Protein AF-A0A165S582-F1 (afdb_monomer_lite)

Structure (mmCIF, N/CA/C/O backbone):
data_AF-A0A165S582-F1
#
_entry.id   AF-A0A165S582-F1
#
loop_
_atom_site.group_PDB
_atom_site.id
_atom_site.type_symbol
_atom_site.label_atom_id
_atom_site.label_alt_id
_atom_site.label_comp_id
_atom_site.label_asym_id
_atom_site.label_entity_id
_atom_site.label_seq_id
_atom_site.pdbx_PDB_ins_code
_atom_site.Cartn_x
_atom_site.Cartn_y
_atom_site.Cartn_z
_atom_site.occupancy
_atom_site.B_iso_or_equiv
_atom_site.auth_seq_id
_atom_site.auth_comp_id
_atom_site.auth_asym_id
_atom_site.auth_atom_id
_atom_site.pdbx_PDB_model_num
ATOM 1 N N . MET A 1 1 ? 10.923 27.864 -25.498 1.00 57.84 1 MET A N 1
ATOM 2 C CA . MET A 1 1 ? 10.792 27.897 -24.024 1.00 57.84 1 MET A CA 1
ATOM 3 C C . MET A 1 1 ? 11.281 26.556 -23.483 1.00 57.84 1 MET A C 1
ATOM 5 O O . MET A 1 1 ? 10.458 25.673 -23.275 1.00 57.84 1 MET A O 1
ATOM 9 N N . PRO A 1 2 ? 12.598 26.389 -23.266 1.00 75.12 2 PRO A N 1
ATOM 10 C CA . PRO A 1 2 ? 13.207 25.087 -22.953 1.00 75.12 2 PRO A CA 1
ATOM 11 C C . PRO A 1 2 ? 12.706 24.446 -21.646 1.00 75.12 2 PRO A C 1
ATOM 13 O O . PRO A 1 2 ? 12.854 23.250 -21.432 1.00 75.12 2 PRO A O 1
ATOM 16 N N . ILE A 1 3 ? 12.059 25.231 -20.779 1.00 81.19 3 ILE A N 1
ATOM 17 C CA . ILE A 1 3 ? 11.452 24.772 -19.521 1.00 81.19 3 ILE A CA 1
ATOM 18 C C . ILE A 1 3 ? 10.242 23.851 -19.770 1.00 81.19 3 ILE A C 1
ATOM 20 O O . ILE A 1 3 ? 9.955 22.980 -18.951 1.00 81.19 3 ILE A O 1
ATOM 24 N N . LEU A 1 4 ? 9.531 24.018 -20.892 1.00 80.38 4 LEU A N 1
ATOM 25 C CA . LEU A 1 4 ? 8.323 23.244 -21.208 1.00 80.38 4 LEU A CA 1
ATOM 26 C C . LEU A 1 4 ? 8.600 22.026 -22.100 1.00 80.38 4 LEU A C 1
ATOM 28 O O . LEU A 1 4 ? 7.734 21.160 -22.236 1.00 80.38 4 LEU A O 1
ATOM 32 N N . ASP A 1 5 ? 9.801 21.918 -22.667 1.00 78.75 5 ASP A N 1
ATOM 33 C CA . ASP A 1 5 ? 10.172 20.849 -23.597 1.00 78.75 5 ASP A CA 1
ATOM 34 C C . ASP A 1 5 ? 9.968 19.430 -23.021 1.00 78.75 5 ASP A C 1
ATOM 36 O O . ASP A 1 5 ? 9.443 18.588 -23.748 1.00 78.75 5 ASP A O 1
ATOM 40 N N . PRO A 1 6 ? 10.236 19.131 -21.729 1.00 80.12 6 PRO A N 1
ATOM 41 C CA . PRO A 1 6 ? 9.963 17.805 -21.152 1.00 80.12 6 PRO A CA 1
ATOM 42 C C . PRO A 1 6 ? 8.470 17.449 -21.034 1.00 80.12 6 PRO A C 1
ATOM 44 O O . PRO A 1 6 ? 8.113 16.276 -20.891 1.00 80.12 6 PRO A O 1
ATOM 47 N N . LEU A 1 7 ? 7.591 18.456 -21.039 1.00 75.56 7 LEU A N 1
ATOM 48 C CA . LEU A 1 7 ? 6.138 18.275 -20.988 1.00 75.56 7 LEU A CA 1
ATOM 49 C C . LEU A 1 7 ? 5.550 18.098 -22.391 1.00 75.56 7 LEU A C 1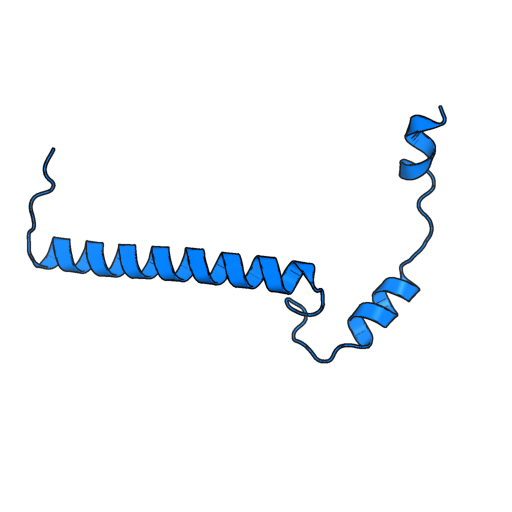
ATOM 51 O O . LEU A 1 7 ? 4.606 17.327 -22.553 1.00 75.56 7 LEU A O 1
ATOM 55 N N . ILE A 1 8 ? 6.126 18.784 -23.382 1.00 79.56 8 ILE A N 1
ATOM 56 C CA . ILE A 1 8 ? 5.691 18.760 -24.785 1.00 79.56 8 ILE A CA 1
ATOM 57 C C . ILE A 1 8 ? 6.259 17.528 -25.505 1.00 79.56 8 ILE A C 1
ATOM 59 O O . ILE A 1 8 ? 5.535 16.826 -26.207 1.00 79.56 8 ILE A O 1
ATOM 63 N N . TYR A 1 9 ? 7.533 17.208 -25.273 1.00 81.31 9 TYR A N 1
ATOM 64 C CA . TYR A 1 9 ? 8.238 16.078 -25.874 1.00 81.31 9 TYR A CA 1
ATOM 65 C C . TYR A 1 9 ? 8.501 14.991 -24.835 1.00 81.31 9 TYR A C 1
ATOM 67 O O . TYR A 1 9 ? 9.618 14.809 -24.344 1.00 81.31 9 TYR A O 1
ATOM 75 N N . ARG A 1 10 ? 7.462 14.219 -24.497 1.00 82.81 10 ARG A N 1
ATOM 76 C CA . ARG A 1 10 ? 7.667 12.996 -23.713 1.00 82.81 10 ARG A CA 1
ATOM 77 C C . ARG A 1 10 ? 8.172 11.865 -24.609 1.00 82.81 10 ARG A C 1
ATOM 79 O O . A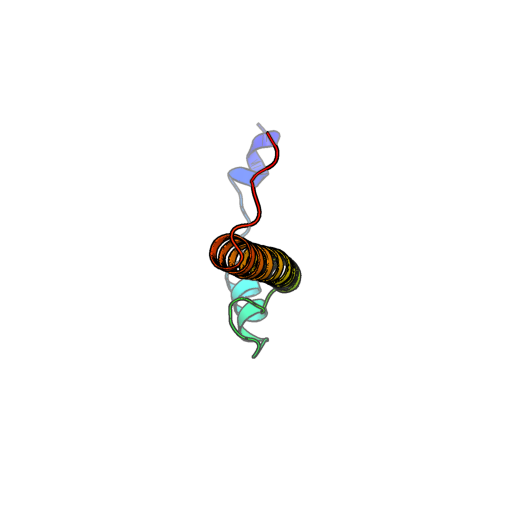RG A 1 10 ? 7.503 11.532 -25.587 1.00 82.81 10 ARG A O 1
ATOM 86 N N . PRO A 1 11 ? 9.282 11.195 -24.251 1.00 86.75 11 PRO A N 1
ATOM 87 C CA . PRO A 1 11 ? 9.688 9.985 -24.947 1.00 86.75 11 PRO A CA 1
ATOM 88 C C . PRO A 1 11 ? 8.618 8.903 -24.772 1.00 86.75 11 PRO A C 1
ATOM 90 O O . PRO A 1 11 ? 8.127 8.665 -23.662 1.00 86.75 11 PRO A O 1
ATOM 93 N N . ASN A 1 12 ? 8.273 8.219 -25.862 1.00 90.69 12 ASN A N 1
ATOM 94 C CA . ASN A 1 12 ? 7.369 7.079 -25.800 1.00 90.69 12 ASN A CA 1
ATOM 95 C C . ASN A 1 12 ? 8.065 5.899 -25.100 1.00 90.69 12 ASN A C 1
ATOM 97 O O . ASN A 1 12 ? 8.908 5.226 -25.683 1.00 90.69 12 ASN A O 1
ATOM 101 N N . ARG A 1 13 ? 7.685 5.644 -23.844 1.00 94.12 13 ARG A N 1
ATOM 102 C CA . ARG A 1 13 ? 8.187 4.525 -23.023 1.00 94.12 13 ARG A CA 1
ATOM 103 C C . ARG A 1 13 ? 7.132 3.447 -22.766 1.00 94.12 13 ARG A C 1
ATOM 105 O O . ARG A 1 13 ? 7.219 2.715 -21.782 1.00 94.12 13 ARG A O 1
ATOM 112 N N . VAL A 1 14 ? 6.094 3.361 -23.600 1.00 95.19 14 VAL A N 1
ATOM 113 C CA . VAL A 1 14 ? 4.984 2.417 -23.377 1.00 95.19 14 VAL A CA 1
ATOM 114 C C . VAL A 1 14 ? 5.471 0.966 -23.391 1.00 95.19 14 VAL A C 1
ATOM 116 O O . VAL A 1 14 ? 5.174 0.231 -22.455 1.00 95.19 14 VAL A O 1
ATOM 119 N N . VAL A 1 15 ? 6.274 0.570 -24.385 1.00 97.00 15 VAL A N 1
ATOM 120 C CA . VAL A 1 15 ? 6.783 -0.812 -24.514 1.00 97.00 15 VAL A CA 1
ATOM 121 C C . VAL A 1 15 ? 7.689 -1.198 -23.341 1.00 97.00 15 VAL A C 1
ATOM 123 O O . VAL A 1 15 ? 7.602 -2.311 -22.830 1.00 97.00 15 VAL A O 1
ATOM 126 N N . GLU A 1 16 ? 8.527 -0.273 -22.870 1.00 95.69 16 GLU A N 1
ATOM 127 C CA . GLU A 1 16 ? 9.376 -0.472 -21.689 1.00 95.69 16 GLU A CA 1
ATOM 128 C C . GLU A 1 16 ? 8.524 -0.750 -20.443 1.00 95.69 16 GLU A C 1
ATOM 130 O O . GLU A 1 16 ? 8.734 -1.746 -19.750 1.00 95.69 16 GLU A O 1
ATOM 135 N N . LYS A 1 17 ? 7.497 0.078 -20.204 1.00 94.31 17 LYS A N 1
ATOM 136 C CA . LYS A 1 17 ? 6.564 -0.111 -19.085 1.00 94.31 17 LYS A CA 1
ATOM 137 C C . LYS A 1 17 ? 5.771 -1.409 -19.214 1.00 94.31 17 LYS A C 1
ATOM 139 O O . LYS A 1 17 ? 5.592 -2.105 -18.219 1.00 94.31 17 LYS A O 1
ATOM 144 N N . GLN A 1 18 ? 5.317 -1.759 -20.417 1.00 96.12 18 GLN A N 1
ATOM 145 C CA . GLN A 1 18 ? 4.625 -3.024 -20.670 1.00 96.12 18 GLN A CA 1
ATOM 146 C C . GLN A 1 18 ? 5.511 -4.211 -20.299 1.00 96.12 18 GLN A C 1
ATOM 148 O O . GLN A 1 18 ? 5.084 -5.038 -19.501 1.00 96.12 18 GLN A O 1
ATOM 153 N N . ARG A 1 19 ? 6.759 -4.252 -20.786 1.00 96.88 19 ARG A N 1
ATOM 154 C CA . ARG A 1 19 ? 7.722 -5.309 -20.440 1.00 96.88 19 ARG A CA 1
ATOM 155 C C . ARG A 1 19 ? 7.972 -5.373 -18.937 1.00 96.88 19 ARG A C 1
ATOM 157 O O . ARG A 1 19 ? 7.917 -6.455 -18.369 1.00 96.88 19 ARG A O 1
ATOM 164 N N . PHE A 1 20 ? 8.167 -4.226 -18.285 1.00 95.31 20 PHE A N 1
ATOM 165 C CA . PHE A 1 20 ? 8.347 -4.157 -16.834 1.00 95.31 20 PHE A CA 1
ATOM 166 C C . PHE A 1 20 ? 7.157 -4.764 -16.069 1.00 95.31 20 PHE A C 1
ATOM 168 O O . PHE A 1 20 ? 7.339 -5.619 -15.206 1.00 95.31 20 PHE A O 1
ATOM 175 N N . HIS A 1 21 ? 5.927 -4.364 -16.404 1.00 95.44 21 HIS A N 1
ATOM 176 C CA . HIS A 1 21 ? 4.725 -4.865 -15.734 1.00 95.44 21 HIS A CA 1
ATOM 177 C C . HIS A 1 21 ? 4.359 -6.304 -16.119 1.00 95.44 21 HIS A C 1
ATOM 179 O O . HIS A 1 21 ? 3.685 -6.972 -15.339 1.00 95.44 21 HIS A O 1
ATOM 185 N N . GLN A 1 22 ? 4.739 -6.773 -17.307 1.00 96.00 22 GLN A N 1
ATOM 186 C CA . GLN A 1 22 ? 4.483 -8.141 -17.772 1.00 96.00 22 GLN A CA 1
ATOM 187 C C . GLN A 1 22 ? 5.542 -9.134 -17.279 1.00 96.00 22 GLN A C 1
ATOM 189 O O . GLN A 1 22 ? 5.245 -10.317 -17.173 1.00 96.00 22 GLN A O 1
ATOM 194 N N . ALA A 1 23 ? 6.745 -8.672 -16.925 1.00 96.75 23 ALA A N 1
ATOM 195 C CA . ALA A 1 23 ? 7.801 -9.517 -16.366 1.00 96.75 23 ALA A CA 1
ATOM 196 C C . ALA A 1 23 ? 7.499 -10.019 -14.939 1.00 96.75 23 ALA A C 1
ATOM 198 O O . ALA A 1 23 ? 8.127 -10.969 -14.477 1.00 96.75 23 ALA A O 1
ATOM 199 N N . SER A 1 24 ? 6.557 -9.388 -14.228 1.00 96.00 24 SER A N 1
ATOM 200 C CA . SER A 1 24 ? 6.168 -9.767 -12.867 1.00 96.00 24 SER A CA 1
ATOM 201 C C . SER A 1 24 ? 4.845 -10.534 -12.845 1.00 96.00 24 SER A C 1
ATOM 203 O O . SER A 1 24 ? 3.846 -10.099 -13.420 1.00 96.00 24 SER A O 1
ATOM 205 N N . HIS A 1 25 ? 4.833 -11.637 -12.095 1.00 96.06 25 HIS A N 1
ATOM 206 C CA . HIS A 1 25 ? 3.634 -12.418 -11.783 1.00 96.06 25 HIS A CA 1
ATOM 207 C C . HIS A 1 25 ? 2.924 -11.932 -10.510 1.00 96.06 25 HIS A C 1
ATOM 209 O O . HIS A 1 25 ? 1.883 -12.477 -10.147 1.00 96.06 25 HIS A O 1
ATOM 215 N N . ASP A 1 26 ? 3.449 -10.895 -9.846 1.00 95.88 26 ASP A N 1
ATOM 216 C CA . ASP A 1 26 ? 2.785 -10.290 -8.694 1.00 95.88 26 ASP A CA 1
ATOM 217 C C . ASP A 1 26 ? 1.395 -9.752 -9.111 1.00 95.88 26 ASP A C 1
ATOM 219 O O . ASP A 1 26 ? 1.191 -9.342 -10.269 1.00 95.88 26 ASP A O 1
ATOM 223 N N . PRO A 1 27 ? 0.427 -9.680 -8.177 1.00 95.50 27 PRO A N 1
ATOM 224 C CA . PRO A 1 27 ? -0.833 -8.983 -8.406 1.00 95.50 27 PRO A CA 1
ATOM 225 C C . PRO A 1 27 ? -0.595 -7.562 -8.920 1.00 95.50 27 PRO A C 1
ATOM 227 O O . PRO A 1 27 ? 0.353 -6.897 -8.500 1.00 95.50 27 PRO A O 1
ATOM 230 N N . ILE A 1 28 ? -1.464 -7.067 -9.808 1.00 93.88 28 ILE A N 1
ATOM 231 C CA . ILE A 1 28 ? -1.231 -5.812 -10.548 1.00 93.88 28 ILE A CA 1
ATOM 232 C C . ILE A 1 28 ? -0.911 -4.613 -9.637 1.00 93.88 28 ILE A C 1
ATOM 234 O O . ILE A 1 28 ? -0.032 -3.813 -9.953 1.00 93.88 28 ILE A O 1
ATOM 238 N N . TYR A 1 29 ? -1.544 -4.546 -8.461 1.00 94.19 29 TYR A N 1
ATOM 239 C CA . TYR A 1 29 ? -1.362 -3.493 -7.457 1.00 94.19 29 TYR A CA 1
ATOM 240 C C . TYR A 1 29 ? -0.041 -3.594 -6.668 1.00 94.19 29 TYR A C 1
ATOM 242 O O . TYR A 1 29 ? 0.312 -2.675 -5.934 1.00 94.19 29 TYR A O 1
ATOM 250 N N . LEU A 1 30 ? 0.745 -4.660 -6.838 1.00 96.56 30 LEU A N 1
ATOM 251 C CA . LEU A 1 30 ? 2.053 -4.859 -6.197 1.00 96.56 30 LEU A CA 1
ATOM 252 C C . LEU A 1 30 ? 3.221 -4.882 -7.188 1.00 96.56 30 LEU A C 1
ATOM 254 O O . LEU A 1 30 ? 4.366 -4.953 -6.757 1.00 96.56 30 LEU A O 1
ATOM 258 N N . ARG A 1 31 ? 2.978 -4.801 -8.500 1.00 95.25 31 ARG A N 1
ATOM 259 C CA . ARG A 1 31 ? 4.039 -4.989 -9.508 1.00 95.25 31 ARG A CA 1
ATOM 260 C C . ARG A 1 31 ? 5.133 -3.926 -9.488 1.00 95.25 31 ARG A C 1
ATOM 262 O O . ARG A 1 31 ? 6.230 -4.178 -9.971 1.00 95.25 31 ARG A O 1
ATOM 269 N N . THR A 1 32 ? 4.856 -2.739 -8.950 1.00 94.75 32 THR A N 1
ATOM 270 C CA . THR A 1 32 ? 5.865 -1.679 -8.834 1.00 94.75 32 THR A CA 1
ATOM 271 C C . THR A 1 32 ? 6.428 -1.628 -7.412 1.00 94.75 32 THR A C 1
ATOM 273 O O . THR A 1 32 ? 5.678 -1.810 -6.453 1.00 94.75 32 THR A O 1
ATOM 276 N N . PRO A 1 33 ? 7.719 -1.307 -7.224 1.00 93.62 33 PRO A N 1
ATOM 277 C CA . PRO A 1 33 ? 8.285 -1.106 -5.890 1.00 93.62 33 PRO A CA 1
ATOM 278 C C . PRO A 1 33 ? 7.531 -0.042 -5.079 1.00 93.62 33 PRO A C 1
ATOM 280 O O . PRO A 1 33 ? 7.242 -0.249 -3.903 1.00 93.62 33 PRO A O 1
ATOM 283 N N . ALA A 1 34 ? 7.145 1.064 -5.724 1.00 95.62 34 ALA A N 1
ATOM 284 C CA . ALA A 1 34 ? 6.379 2.133 -5.089 1.00 95.62 34 ALA A CA 1
ATOM 285 C C . ALA A 1 34 ? 4.991 1.656 -4.633 1.00 95.62 34 ALA A C 1
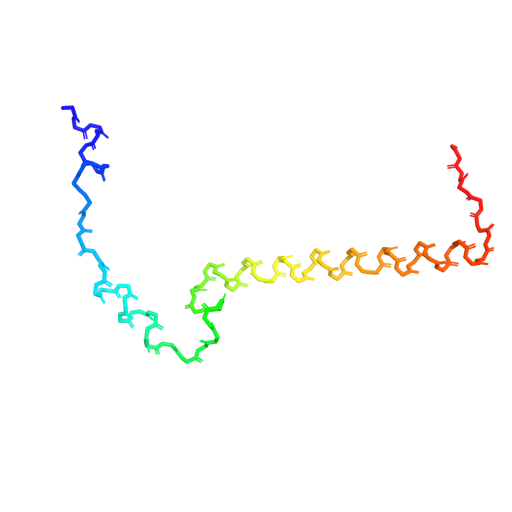ATOM 287 O O . ALA A 1 34 ? 4.580 1.939 -3.509 1.00 95.62 34 ALA A O 1
ATOM 288 N N . SER A 1 35 ? 4.282 0.875 -5.456 1.00 95.81 35 SER A N 1
ATOM 289 C CA . SER A 1 35 ? 2.960 0.366 -5.082 1.00 95.81 35 SER A CA 1
ATOM 290 C C . SER A 1 35 ? 3.015 -0.589 -3.890 1.00 95.81 35 SER A C 1
ATOM 292 O O . SER A 1 35 ? 2.123 -0.538 -3.048 1.00 95.81 35 SER A O 1
ATOM 294 N N . LYS A 1 36 ? 4.093 -1.371 -3.725 1.00 96.00 36 LYS A N 1
ATOM 295 C CA . LYS A 1 36 ? 4.304 -2.178 -2.507 1.00 96.00 36 LYS A CA 1
ATOM 296 C C . LYS A 1 36 ? 4.350 -1.304 -1.247 1.00 96.00 36 LYS A C 1
ATOM 298 O O . LYS A 1 36 ? 3.765 -1.679 -0.234 1.00 96.00 36 LYS A O 1
ATOM 303 N N . VAL A 1 37 ? 5.003 -0.141 -1.304 1.00 97.75 37 VAL A N 1
ATOM 304 C CA . VAL A 1 37 ? 5.036 0.817 -0.184 1.00 97.75 37 VAL A CA 1
ATOM 305 C C . VAL A 1 37 ? 3.646 1.399 0.070 1.00 97.75 37 VAL A C 1
ATOM 307 O O . VAL A 1 37 ? 3.168 1.340 1.201 1.00 97.75 37 VAL A O 1
ATOM 310 N N . PHE A 1 38 ? 2.966 1.885 -0.973 1.00 97.38 38 PHE A N 1
ATOM 311 C CA . PHE A 1 38 ? 1.625 2.463 -0.835 1.00 97.38 38 PHE A CA 1
ATOM 312 C C . PHE A 1 38 ? 0.615 1.476 -0.243 1.00 97.38 38 PHE A C 1
ATOM 314 O O . PHE A 1 38 ? -0.125 1.829 0.672 1.00 97.38 38 PHE A O 1
ATOM 321 N N . VAL A 1 39 ? 0.620 0.223 -0.703 1.00 97.81 39 VAL A N 1
ATOM 322 C CA . VAL A 1 39 ? -0.288 -0.816 -0.198 1.00 97.81 39 VAL A CA 1
ATOM 323 C C . VAL A 1 39 ? 0.004 -1.154 1.268 1.00 97.81 39 VAL A C 1
ATOM 325 O O . VAL A 1 39 ? -0.925 -1.339 2.050 1.00 97.81 39 VAL A O 1
ATOM 328 N N . ARG A 1 40 ? 1.277 -1.182 1.685 1.00 97.44 40 ARG A N 1
ATOM 329 C CA . ARG A 1 40 ? 1.641 -1.393 3.099 1.00 97.44 40 ARG A CA 1
ATOM 330 C C . ARG A 1 40 ? 1.144 -0.260 3.995 1.00 97.44 40 ARG A C 1
ATOM 332 O O . ARG A 1 40 ? 0.584 -0.533 5.052 1.00 97.44 40 ARG A O 1
ATOM 339 N N . VAL A 1 41 ? 1.316 0.991 3.564 1.00 98.25 41 VAL A N 1
ATOM 340 C CA . VA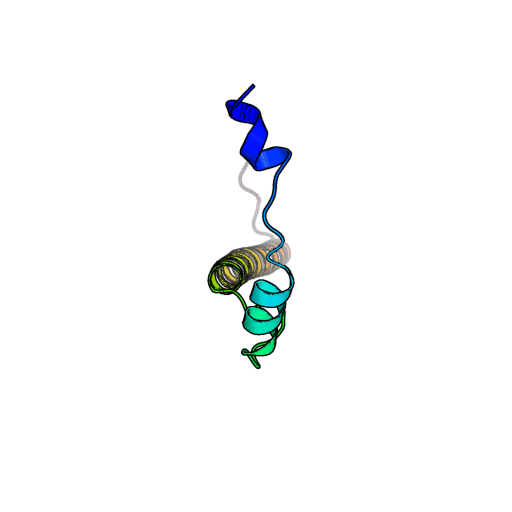L A 1 41 ? 0.809 2.165 4.294 1.00 98.25 41 VAL A CA 1
ATOM 341 C C . VAL A 1 41 ? -0.715 2.122 4.386 1.00 98.25 41 VAL A C 1
ATOM 343 O O . VAL A 1 41 ? -1.267 2.324 5.466 1.00 98.25 41 VAL A O 1
ATOM 346 N N . TYR A 1 42 ? -1.391 1.789 3.283 1.00 98.00 42 TYR A N 1
ATOM 347 C CA . TYR A 1 42 ? -2.838 1.595 3.269 1.00 98.00 42 TYR A CA 1
ATOM 348 C C . TYR A 1 42 ? -3.277 0.556 4.307 1.00 98.00 42 TYR A C 1
ATOM 350 O O . TYR A 1 42 ? -4.150 0.849 5.121 1.00 98.00 42 TYR A O 1
ATOM 358 N N . TYR A 1 43 ? -2.647 -0.623 4.338 1.00 98.25 43 TYR A N 1
ATOM 359 C CA . TYR A 1 43 ? -3.000 -1.659 5.310 1.00 98.25 43 TYR A CA 1
ATOM 360 C C . TYR A 1 43 ? -2.761 -1.229 6.757 1.00 98.25 43 TYR A C 1
ATOM 362 O O . TYR A 1 43 ? -3.580 -1.552 7.615 1.00 98.25 43 TYR A O 1
ATOM 370 N N . ALA A 1 44 ? -1.689 -0.484 7.035 1.00 98.56 44 ALA A N 1
ATOM 371 C CA . ALA A 1 44 ? -1.423 0.034 8.374 1.00 98.56 44 ALA A CA 1
ATOM 372 C C . ALA A 1 44 ? -2.531 0.994 8.837 1.00 98.56 44 ALA A C 1
ATOM 374 O O . ALA A 1 44 ? -3.091 0.821 9.920 1.00 98.56 44 ALA A O 1
ATOM 375 N N . MET A 1 45 ? -2.896 1.960 7.988 1.00 98.69 45 MET A N 1
ATOM 376 C CA . MET A 1 45 ? -3.966 2.918 8.283 1.00 98.69 45 MET A CA 1
ATOM 377 C C . MET A 1 45 ? -5.325 2.233 8.414 1.00 98.69 45 MET A C 1
ATOM 379 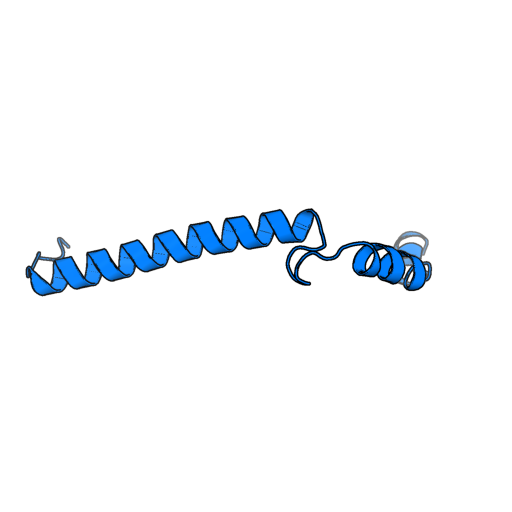O O . MET A 1 45 ? -6.080 2.528 9.338 1.00 98.69 45 MET A O 1
ATOM 383 N N . PHE A 1 46 ? -5.621 1.289 7.519 1.00 98.50 46 PHE A N 1
ATOM 384 C CA . PHE A 1 46 ? -6.852 0.511 7.563 1.00 98.50 46 PHE A CA 1
ATOM 385 C C . PHE A 1 46 ? -6.961 -0.285 8.866 1.00 98.50 46 PHE A C 1
ATOM 387 O O . PHE A 1 46 ? -7.969 -0.189 9.559 1.00 98.50 46 PHE A O 1
ATOM 394 N N . ALA A 1 47 ? -5.916 -1.028 9.239 1.00 98.56 47 ALA A N 1
ATOM 395 C CA . ALA A 1 47 ? -5.909 -1.816 10.466 1.00 98.56 47 ALA A CA 1
ATOM 396 C C . ALA A 1 47 ? -6.074 -0.933 11.712 1.00 98.56 47 ALA A C 1
ATOM 398 O O . ALA A 1 47 ? -6.887 -1.251 12.579 1.00 98.56 47 ALA A O 1
ATOM 399 N N . ALA A 1 48 ? -5.364 0.197 11.776 1.00 98.62 48 ALA A N 1
ATOM 400 C CA . ALA A 1 48 ? -5.512 1.163 12.863 1.00 98.62 48 ALA A CA 1
ATOM 401 C C . ALA A 1 48 ? -6.950 1.705 12.951 1.00 98.62 48 ALA A C 1
ATOM 403 O O . ALA A 1 48 ? -7.530 1.732 14.037 1.00 98.62 48 ALA A O 1
ATOM 404 N N . GLY A 1 49 ? -7.548 2.068 11.811 1.00 98.56 49 GLY A N 1
ATOM 405 C CA . GLY A 1 49 ? -8.940 2.511 11.736 1.00 98.56 49 GLY A CA 1
ATOM 406 C C . GLY A 1 49 ? -9.916 1.447 12.236 1.00 98.56 49 GLY A C 1
ATOM 407 O O . GLY A 1 49 ? -10.732 1.730 13.108 1.00 98.56 49 GLY A O 1
ATOM 408 N N . MET A 1 50 ? -9.780 0.206 11.762 1.00 98.69 50 MET A N 1
ATOM 409 C CA . MET A 1 50 ? -10.646 -0.906 12.169 1.00 98.69 50 MET A CA 1
ATOM 410 C C . MET A 1 50 ? -10.535 -1.226 13.664 1.00 98.69 50 MET A C 1
ATOM 412 O O . MET A 1 50 ? -11.554 -1.459 14.316 1.00 98.69 50 MET A O 1
ATOM 416 N N . LEU A 1 51 ? -9.322 -1.200 14.227 1.00 98.44 51 LEU A N 1
ATOM 417 C CA . LEU A 1 51 ? -9.116 -1.358 15.670 1.00 98.44 51 LEU A CA 1
ATOM 418 C C . LEU A 1 51 ? -9.762 -0.212 16.456 1.00 98.44 51 LEU A C 1
ATOM 420 O O . LEU A 1 51 ? -10.411 -0.464 17.470 1.00 98.44 51 LEU A O 1
ATOM 424 N N . GLY A 1 52 ? -9.640 1.025 15.970 1.00 97.56 52 GLY A N 1
ATOM 425 C CA . GLY A 1 52 ? -10.313 2.189 16.544 1.00 97.56 52 GLY A CA 1
ATOM 426 C C . GLY A 1 52 ? -11.836 2.042 16.534 1.00 97.56 52 GLY A C 1
ATOM 427 O O . GLY A 1 52 ? -12.476 2.262 17.562 1.00 97.56 52 GLY A O 1
ATOM 428 N N . THR A 1 53 ? -12.420 1.595 15.419 1.00 97.81 53 THR A N 1
ATOM 429 C CA . THR A 1 53 ? -13.862 1.322 15.315 1.00 97.81 53 THR A CA 1
ATOM 430 C C . THR A 1 53 ? -14.296 0.232 16.295 1.00 97.81 53 THR A C 1
ATOM 432 O O . THR A 1 53 ? -15.263 0.427 17.030 1.00 97.81 53 THR A O 1
ATOM 435 N N . ALA A 1 54 ? -13.572 -0.888 16.364 1.00 97.38 54 ALA A N 1
ATOM 436 C CA . ALA A 1 54 ? -13.887 -1.975 17.290 1.00 97.38 54 ALA A CA 1
ATOM 437 C C . ALA A 1 54 ? -13.785 -1.530 18.760 1.00 97.38 54 ALA A C 1
ATOM 439 O O . ALA A 1 54 ? -14.670 -1.827 19.564 1.00 97.38 54 ALA A O 1
ATOM 440 N N . TYR A 1 55 ? -12.747 -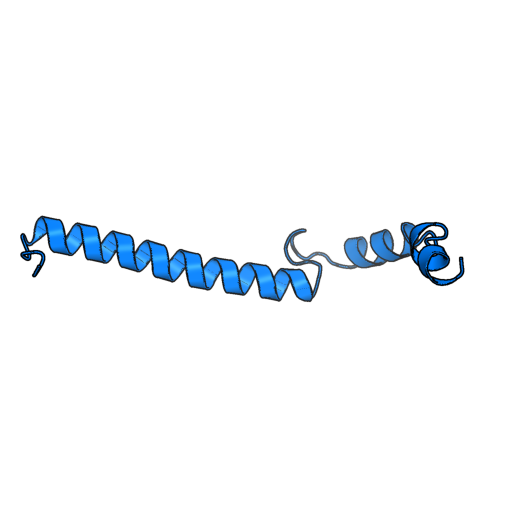0.767 19.108 1.00 95.56 55 TYR A N 1
ATOM 441 C CA . TYR A 1 55 ? -12.578 -0.200 20.445 1.00 95.56 55 TYR A CA 1
ATOM 442 C C . TYR A 1 55 ? -13.677 0.815 20.792 1.00 95.56 55 TYR A C 1
ATOM 444 O O . TYR A 1 55 ? -14.192 0.810 21.914 1.00 95.56 55 TYR A O 1
ATOM 452 N N . GLY A 1 56 ? -14.066 1.662 19.837 1.00 94.25 56 GLY A N 1
ATOM 453 C CA . GLY A 1 56 ? -15.172 2.603 19.995 1.00 94.25 56 GLY A CA 1
ATOM 454 C C . GLY A 1 56 ? -16.488 1.874 20.259 1.00 94.25 56 GLY A C 1
ATOM 455 O O . GLY A 1 56 ? -17.151 2.155 21.254 1.00 94.25 56 GLY A O 1
ATOM 456 N N . ALA A 1 57 ? -16.813 0.865 19.446 1.00 95.44 57 ALA A N 1
ATOM 457 C CA . ALA A 1 57 ? -17.998 0.030 19.640 1.00 95.44 57 ALA A CA 1
ATOM 458 C C . ALA A 1 57 ? -17.999 -0.661 21.014 1.00 95.44 57 ALA A C 1
ATOM 460 O O . ALA A 1 57 ? -18.997 -0.625 21.730 1.00 95.44 57 ALA A O 1
ATOM 461 N N . PHE A 1 58 ? -16.864 -1.228 21.430 1.00 94.38 58 PHE A N 1
ATOM 462 C CA . PHE A 1 58 ? -16.719 -1.839 22.752 1.00 94.38 58 PHE A CA 1
ATOM 463 C C . PHE A 1 58 ? -16.910 -0.834 23.897 1.00 94.38 58 PHE A C 1
ATOM 465 O O . PHE A 1 58 ? -17.550 -1.146 24.902 1.00 94.38 58 PHE A O 1
ATOM 472 N N . SER A 1 59 ? -16.381 0.379 23.742 1.00 92.38 59 SER A N 1
ATOM 473 C CA . SER A 1 59 ? -16.519 1.450 24.733 1.00 92.38 59 SER A CA 1
ATOM 474 C C . SER A 1 59 ? -17.966 1.936 24.856 1.00 92.38 59 SER A C 1
ATOM 476 O O . SER A 1 59 ? -18.420 2.177 25.975 1.00 92.38 59 SER A O 1
ATOM 478 N N . LEU A 1 60 ? -18.698 2.005 23.736 1.00 92.12 60 LEU A N 1
ATOM 479 C CA . LEU A 1 60 ? -20.132 2.307 23.711 1.00 92.12 60 LEU A CA 1
ATOM 480 C C . LEU A 1 60 ? -20.949 1.217 24.417 1.00 92.12 60 LEU A C 1
ATOM 482 O O . LEU A 1 60 ? -21.785 1.538 25.255 1.00 92.12 60 LEU A O 1
ATOM 486 N N . ILE A 1 61 ? -20.663 -0.064 24.149 1.00 92.81 61 ILE A N 1
ATOM 487 C CA . ILE A 1 61 ? -21.328 -1.199 24.818 1.00 92.81 61 ILE A CA 1
ATOM 488 C C . ILE A 1 61 ? -21.104 -1.156 26.334 1.00 92.81 61 ILE A C 1
ATOM 490 O O . ILE A 1 61 ? -22.021 -1.421 27.106 1.00 92.81 61 ILE A O 1
ATOM 494 N N . LYS A 1 62 ? -19.888 -0.815 26.776 1.00 90.50 62 LYS A N 1
ATOM 495 C CA . LYS A 1 62 ? -19.561 -0.701 28.204 1.00 90.50 62 LYS A CA 1
ATOM 496 C C . LYS A 1 62 ? -20.039 0.599 28.859 1.00 90.50 62 LYS A C 1
ATOM 498 O O . LYS A 1 62 ? -19.858 0.743 30.065 1.00 90.50 62 LYS A O 1
ATOM 503 N N . GLY A 1 63 ? -20.615 1.530 28.099 1.00 79.88 63 GLY A N 1
ATOM 504 C CA . GLY A 1 63 ? -21.112 2.802 28.622 1.00 79.88 63 GLY A CA 1
ATOM 505 C C . GLY A 1 63 ? -20.016 3.711 29.183 1.00 79.88 63 GLY A C 1
ATOM 506 O O . GLY A 1 63 ? -20.269 4.445 30.136 1.00 79.88 63 GLY A O 1
ATOM 507 N N . LYS A 1 64 ? -18.787 3.655 28.644 1.00 73.69 64 LYS A N 1
ATOM 508 C CA . LYS A 1 64 ? -17.711 4.548 29.101 1.00 73.69 64 LYS A CA 1
ATOM 509 C C . LYS A 1 64 ? -18.101 6.000 28.770 1.00 73.69 64 LYS A C 1
ATOM 511 O O . LYS A 1 64 ? -18.316 6.280 27.590 1.00 73.69 64 LYS A O 1
ATOM 516 N N . PRO A 1 65 ? -18.179 6.914 29.757 1.00 66.94 65 PRO A N 1
ATOM 517 C CA . PRO A 1 65 ? -18.505 8.307 29.483 1.00 66.94 65 PRO A CA 1
ATOM 518 C C . PRO A 1 65 ? -17.419 8.919 28.595 1.00 66.94 65 PRO A C 1
ATOM 520 O O . PRO A 1 65 ? -16.223 8.681 28.798 1.00 66.94 65 PRO A O 1
ATOM 523 N N . ALA A 1 66 ? -17.839 9.675 27.582 1.00 69.00 66 ALA A N 1
ATOM 524 C CA . ALA A 1 66 ? -16.935 10.562 26.873 1.00 69.00 66 ALA A CA 1
ATOM 525 C C . ALA A 1 66 ? -16.589 11.683 27.855 1.00 69.00 66 ALA A C 1
ATOM 527 O O . ALA A 1 66 ? -17.463 12.453 28.236 1.00 69.00 66 ALA A O 1
ATOM 528 N N . ASN A 1 67 ? -15.352 11.702 28.343 1.00 67.00 67 ASN A N 1
ATOM 529 C CA . ASN A 1 67 ? -14.888 12.828 29.140 1.00 67.00 67 ASN A CA 1
ATOM 530 C C . ASN A 1 67 ? -14.799 14.032 28.190 1.00 67.00 67 ASN A C 1
ATOM 532 O O . ASN A 1 67 ? -14.037 13.965 27.222 1.00 67.00 67 ASN A O 1
ATOM 536 N N . GLU A 1 68 ? -15.636 15.042 28.437 1.00 50.28 68 GLU A N 1
ATOM 537 C CA . GLU A 1 68 ? -15.604 16.363 27.787 1.00 50.28 68 GLU A CA 1
ATOM 538 C C . GLU A 1 68 ? -14.324 17.134 28.127 1.00 50.28 68 GLU A C 1
ATOM 540 O O . GLU A 1 68 ? -13.850 17.030 29.285 1.00 50.28 68 GLU A O 1
#

pLDDT: mean 90.62, std 10.56, range [50.28, 98.69]

InterPro domains:
  IPR039297 Cytochrome c oxidase subunit VII [PF02238] (12-63)

Sequence (68 aa):
MPILDPLIYRPNRVVEKQRFHQASHDPIYLRTPASKVFVRVYYAMFAAGMLGTAYGAFSLIKGKPANE

Organism: NCBI:txid1314783

Radius of gyration: 22.79 Å; chains: 1; bounding box: 34×40×55 Å

Secondary structure (DSSP, 8-state):
-TTTHHHHS----HHHHHHHHHS--S-GGGSSHHHHHHHHHHHHHHHHHHHHHHHHHHHHHTT-----

Foldseek 3Di:
DVVCCCVVDPPPCPVVVVCQQVVDPPDSQVSDPVSVVVVVVVVVVVVVVVVVVVVVVVCVVVVPDDDD